Protein AF-A0A957PCL9-F1 (afdb_monomer)

Solvent-accessible surface area (backbone atoms only — not comparable to full-atom values): 5813 Å² total; per-residue (Å²): 130,85,87,67,54,78,90,75,46,53,72,47,80,45,69,48,91,94,44,74,61,41,31,45,34,40,31,52,31,69,71,55,43,62,54,46,64,74,77,41,70,70,79,46,78,55,100,72,34,40,29,34,71,42,48,45,90,78,59,77,87,73,71,85,67,52,73,69,52,49,54,48,51,54,54,50,51,54,50,52,52,49,48,67,72,56,68,85,74,83,87,77,136

Structure (mmCIF, N/CA/C/O backbone):
data_AF-A0A957PCL9-F1
#
_entry.id   AF-A0A957PCL9-F1
#
loop_
_atom_site.group_PDB
_atom_site.id
_atom_site.type_symbol
_atom_site.label_atom_id
_atom_site.label_alt_id
_atom_site.label_comp_id
_atom_site.label_asym_id
_atom_site.label_entity_id
_atom_site.label_seq_id
_atom_site.pdbx_PDB_ins_code
_atom_site.Cartn_x
_atom_site.Cartn_y
_atom_site.Cartn_z
_atom_site.occupancy
_atom_site.B_iso_or_equiv
_atom_site.auth_seq_id
_atom_site.auth_comp_id
_atom_site.auth_asym_id
_atom_site.auth_atom_id
_atom_site.pdbx_PDB_model_num
ATOM 1 N N . MET A 1 1 ? -8.514 10.572 16.989 1.00 47.91 1 MET A N 1
ATOM 2 C CA . MET A 1 1 ? -7.469 10.464 15.951 1.00 47.91 1 MET A CA 1
ATOM 3 C C . MET A 1 1 ? -6.318 9.754 16.644 1.00 47.91 1 MET A C 1
ATOM 5 O O . MET A 1 1 ? -5.936 10.230 17.701 1.00 47.91 1 MET A O 1
ATOM 9 N N . ASN A 1 2 ? -5.902 8.565 16.197 1.00 56.97 2 ASN A N 1
ATOM 10 C CA . ASN A 1 2 ? -4.813 7.844 16.868 1.00 56.97 2 ASN A CA 1
ATOM 11 C C . ASN A 1 2 ? -3.500 8.600 16.619 1.00 56.97 2 ASN A C 1
ATOM 13 O O . ASN A 1 2 ? -3.033 8.655 15.480 1.00 56.97 2 ASN A O 1
ATOM 17 N N . ASP A 1 3 ? -2.936 9.188 17.672 1.00 70.31 3 ASP A N 1
ATOM 18 C CA . ASP A 1 3 ? -1.689 9.967 17.655 1.00 70.31 3 ASP A CA 1
ATOM 19 C C . ASP A 1 3 ? -0.449 9.058 17.604 1.00 70.31 3 ASP A C 1
ATOM 21 O O . ASP A 1 3 ? 0.478 9.190 18.396 1.00 70.31 3 ASP A O 1
ATOM 25 N N . LEU A 1 4 ? -0.429 8.108 16.668 1.00 75.44 4 LEU A N 1
ATOM 26 C CA . LEU A 1 4 ? 0.765 7.309 16.396 1.00 75.44 4 LEU A CA 1
ATOM 27 C C . LEU A 1 4 ? 1.794 8.167 15.660 1.00 75.44 4 LEU A C 1
ATOM 29 O O . LEU A 1 4 ? 1.461 8.818 14.655 1.00 75.44 4 LEU A O 1
ATOM 33 N N . ALA A 1 5 ? 3.041 8.122 16.120 1.00 80.94 5 ALA A N 1
ATOM 34 C CA . ALA A 1 5 ? 4.179 8.660 15.396 1.00 80.94 5 ALA A CA 1
ATOM 35 C C . ALA A 1 5 ? 4.358 7.912 14.068 1.00 80.94 5 ALA A C 1
ATOM 37 O O . ALA A 1 5 ? 3.981 6.753 13.920 1.00 80.94 5 ALA A O 1
ATOM 38 N N . VAL A 1 6 ? 4.970 8.562 13.074 1.00 77.50 6 VAL A N 1
ATOM 39 C CA . VAL A 1 6 ? 5.177 7.950 11.745 1.00 77.50 6 VAL A CA 1
ATOM 40 C C . VAL A 1 6 ? 5.981 6.648 11.835 1.00 77.50 6 VAL A C 1
ATOM 42 O O . VAL A 1 6 ? 5.728 5.728 11.070 1.00 77.50 6 VAL A O 1
ATOM 45 N N . SER A 1 7 ? 6.917 6.558 12.782 1.00 80.38 7 SER A N 1
ATOM 46 C CA . SER A 1 7 ? 7.728 5.360 13.029 1.00 80.38 7 SER A CA 1
ATOM 47 C C . SER A 1 7 ? 6.949 4.179 13.606 1.00 80.38 7 SER A C 1
ATOM 49 O O . SER A 1 7 ? 7.468 3.071 13.599 1.00 80.38 7 SER A O 1
ATOM 51 N N . GLU A 1 8 ? 5.752 4.416 14.137 1.00 83.69 8 GLU A N 1
ATOM 52 C CA . GLU A 1 8 ? 4.896 3.399 14.758 1.00 83.69 8 GLU A CA 1
ATOM 53 C C . GLU A 1 8 ? 3.818 2.886 13.795 1.00 83.69 8 GLU A C 1
ATOM 55 O O . GLU A 1 8 ? 3.024 2.029 14.164 1.00 83.69 8 GLU A O 1
ATOM 60 N N . ARG A 1 9 ? 3.761 3.438 12.576 1.00 89.62 9 ARG A N 1
ATOM 61 C CA . ARG A 1 9 ? 2.794 3.057 11.545 1.00 89.62 9 ARG A CA 1
ATOM 62 C C . ARG A 1 9 ? 3.378 2.009 10.624 1.00 89.62 9 ARG A C 1
ATOM 64 O O . ARG A 1 9 ? 4.556 2.056 10.267 1.00 89.62 9 ARG A O 1
ATOM 71 N N . GLU A 1 10 ? 2.528 1.097 10.187 1.00 90.62 10 GLU A N 1
ATOM 72 C CA . GLU A 1 10 ? 2.931 -0.104 9.482 1.00 90.62 10 GLU A CA 1
ATOM 73 C C . GLU A 1 10 ? 2.108 -0.322 8.207 1.00 90.62 10 GLU A C 1
ATOM 75 O O . GLU A 1 10 ? 1.020 0.214 7.975 1.00 90.62 10 GLU A O 1
ATOM 80 N N . THR A 1 11 ? 2.686 -1.099 7.297 1.00 94.38 11 THR A N 1
ATOM 81 C CA . THR A 1 11 ? 2.001 -1.599 6.107 1.00 94.38 11 THR A CA 1
ATOM 82 C C . THR A 1 11 ? 2.393 -3.050 5.919 1.00 94.38 11 THR A C 1
ATOM 84 O O . THR A 1 11 ? 3.574 -3.365 5.777 1.00 94.38 11 THR A O 1
ATOM 87 N N . HIS A 1 12 ? 1.397 -3.927 5.911 1.00 94.06 12 HIS A N 1
ATOM 88 C CA . HIS A 1 12 ? 1.585 -5.369 5.839 1.00 94.06 12 HIS A CA 1
ATOM 89 C C . HIS A 1 12 ? 1.079 -5.873 4.500 1.00 94.06 12 HIS A C 1
ATOM 91 O O . HIS A 1 12 ? 0.014 -5.465 4.037 1.00 94.06 12 HIS A O 1
ATOM 97 N N . LEU A 1 13 ? 1.850 -6.769 3.892 1.00 93.81 13 LEU A N 1
ATOM 98 C CA . LEU A 1 13 ? 1.491 -7.456 2.663 1.00 93.81 13 LEU A CA 1
ATOM 99 C C . LEU A 1 13 ? 1.435 -8.949 2.970 1.00 93.81 13 LEU A C 1
ATOM 101 O O . LEU A 1 13 ? 2.460 -9.554 3.283 1.00 93.81 13 LEU A O 1
ATOM 105 N N . ASN A 1 14 ? 0.247 -9.531 2.859 1.00 93.25 14 ASN A N 1
ATOM 106 C CA . ASN A 1 14 ? -0.003 -10.941 3.114 1.00 93.25 14 ASN A CA 1
ATOM 107 C C . ASN A 1 14 ? -0.367 -11.647 1.805 1.00 93.25 14 ASN A C 1
ATOM 109 O O . ASN A 1 14 ? -1.259 -11.210 1.080 1.00 93.25 14 ASN A O 1
ATOM 113 N N . LEU A 1 15 ? 0.310 -12.761 1.524 1.00 92.12 15 LEU A N 1
ATOM 114 C CA . LEU A 1 15 ? -0.039 -13.685 0.447 1.00 92.12 15 LEU A CA 1
ATOM 115 C C . LEU A 1 15 ? -0.308 -15.048 1.064 1.00 92.12 15 LEU A C 1
ATOM 117 O O . LEU A 1 15 ? 0.582 -15.644 1.677 1.00 92.12 15 LEU A O 1
ATOM 121 N N . THR A 1 16 ? -1.524 -15.547 0.904 1.00 84.31 16 THR A N 1
ATOM 122 C CA . THR A 1 16 ? -1.911 -16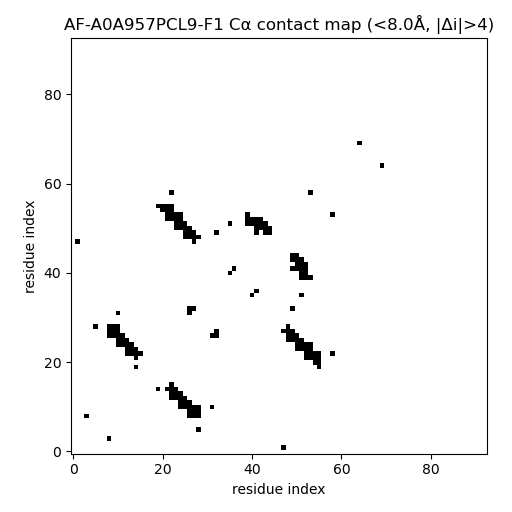.839 1.456 1.00 84.31 16 THR A CA 1
ATOM 123 C C . THR A 1 16 ? -1.597 -17.968 0.471 1.00 84.31 16 THR A C 1
ATOM 125 O O . THR A 1 16 ? -1.566 -17.797 -0.750 1.00 84.31 16 THR A O 1
ATOM 128 N N . ALA A 1 17 ? -1.280 -19.154 0.999 1.00 85.69 17 ALA A N 1
ATOM 129 C CA . ALA A 1 17 ? -0.844 -20.285 0.177 1.00 85.69 17 ALA A CA 1
ATOM 130 C C . ALA A 1 17 ? -1.974 -20.904 -0.669 1.00 85.69 17 ALA A C 1
ATOM 132 O O . ALA A 1 17 ? -1.690 -21.555 -1.678 1.00 85.69 17 ALA A O 1
ATOM 133 N N . ASP A 1 18 ? -3.223 -20.709 -0.253 1.00 88.94 18 ASP A N 1
ATOM 134 C CA . ASP A 1 18 ? -4.453 -21.121 -0.933 1.00 88.94 18 ASP A CA 1
ATOM 135 C C . ASP A 1 18 ? -4.782 -20.232 -2.143 1.00 88.94 18 ASP A C 1
ATOM 137 O O . ASP A 1 18 ? -5.312 -20.730 -3.133 1.00 88.94 18 ASP A O 1
ATOM 141 N N . ASN A 1 19 ? -4.394 -18.952 -2.121 1.00 84.62 19 ASN A N 1
ATOM 142 C CA . ASN A 1 19 ? -4.557 -18.035 -3.244 1.00 84.62 19 ASN A CA 1
ATOM 143 C C . ASN A 1 19 ? -3.321 -17.147 -3.460 1.00 84.62 19 ASN A C 1
ATOM 145 O O . ASN A 1 19 ? -3.231 -16.023 -2.976 1.00 84.62 19 ASN A O 1
ATOM 149 N N . ARG A 1 20 ? -2.394 -17.623 -4.300 1.00 90.06 20 ARG A N 1
ATOM 150 C CA . ARG A 1 20 ? -1.203 -16.852 -4.708 1.00 90.06 20 ARG A CA 1
ATOM 151 C C . ARG A 1 20 ? -1.484 -15.779 -5.770 1.00 90.06 20 ARG A C 1
ATOM 153 O O . ARG A 1 20 ? -0.552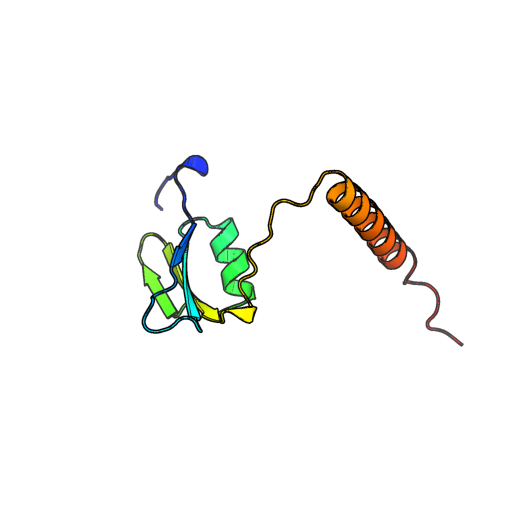 -15.117 -6.219 1.00 90.06 20 ARG A O 1
ATOM 160 N N . GLY A 1 21 ? -2.734 -15.637 -6.212 1.00 89.38 21 GLY A N 1
ATOM 161 C CA . GLY A 1 21 ? -3.128 -14.667 -7.234 1.00 89.38 21 GLY A CA 1
ATOM 162 C C . GLY A 1 21 ? -3.423 -13.273 -6.683 1.00 89.38 21 GLY A C 1
ATOM 163 O O . GLY A 1 21 ? -3.495 -12.325 -7.465 1.00 89.38 21 GLY A O 1
ATOM 164 N N . VAL A 1 22 ? -3.589 -13.135 -5.363 1.00 93.38 22 VAL A N 1
ATOM 165 C CA . VAL A 1 22 ? -4.035 -11.896 -4.718 1.00 93.38 22 VAL A CA 1
ATOM 166 C C . VAL A 1 22 ? -3.267 -11.666 -3.421 1.00 93.38 22 VAL A C 1
ATOM 168 O O . VAL A 1 22 ? -3.118 -12.574 -2.613 1.00 93.38 22 VAL A O 1
ATOM 171 N N . TRP A 1 23 ? -2.811 -10.437 -3.216 1.00 94.50 23 TRP A N 1
ATOM 172 C CA . TRP A 1 23 ? -2.244 -9.955 -1.966 1.00 94.50 23 TRP A CA 1
ATOM 173 C C . TRP A 1 23 ? -3.303 -9.210 -1.165 1.00 94.50 23 TRP A C 1
ATOM 175 O O . TRP A 1 23 ? -3.936 -8.287 -1.681 1.00 94.50 23 TRP A O 1
ATOM 185 N N . GLU A 1 24 ? -3.433 -9.553 0.111 1.00 95.62 24 GLU A N 1
ATOM 186 C CA . GLU A 1 24 ? -4.126 -8.710 1.076 1.00 95.62 24 GLU A CA 1
ATOM 187 C C . GLU A 1 24 ? -3.129 -7.696 1.641 1.00 95.62 24 GLU A C 1
ATOM 189 O O . GLU A 1 24 ? -2.059 -8.058 2.137 1.00 95.62 24 GLU A O 1
ATOM 194 N N . VAL A 1 25 ? -3.468 -6.413 1.550 1.00 96.56 25 VAL A N 1
ATOM 195 C CA . VAL A 1 25 ? -2.623 -5.322 2.041 1.00 96.56 25 VAL A CA 1
ATOM 196 C C . VAL A 1 25 ? -3.364 -4.574 3.131 1.00 96.56 25 VAL A C 1
ATOM 198 O O . VAL A 1 25 ? -4.458 -4.083 2.877 1.00 96.56 25 VAL A O 1
ATOM 201 N N . TYR A 1 26 ? -2.755 -4.442 4.307 1.00 97.38 26 TYR A N 1
ATOM 202 C CA . TYR A 1 26 ? -3.219 -3.572 5.390 1.00 97.38 26 TYR A CA 1
ATOM 203 C C . TYR A 1 26 ? -2.282 -2.376 5.539 1.00 97.38 26 TYR A C 1
ATOM 205 O O . TYR A 1 26 ? -1.066 -2.532 5.426 1.00 97.38 26 TYR A O 1
ATOM 213 N N . SER A 1 27 ? -2.827 -1.194 5.823 1.00 97.06 27 SER A N 1
ATOM 214 C CA . SER A 1 27 ? -2.025 -0.018 6.168 1.00 97.06 27 SER A CA 1
ATOM 215 C C . SER A 1 27 ? -2.762 0.915 7.127 1.00 97.06 27 SER A C 1
ATOM 217 O O . SER A 1 27 ? -3.949 1.200 6.927 1.00 97.06 27 SER A O 1
ATOM 219 N N . ASP A 1 28 ? -2.040 1.426 8.124 1.00 95.50 28 ASP A N 1
ATOM 220 C CA . ASP A 1 28 ? -2.444 2.557 8.973 1.00 95.50 28 ASP A CA 1
ATOM 221 C C . ASP A 1 28 ? -1.612 3.831 8.718 1.00 95.50 28 ASP A C 1
ATOM 223 O O . ASP A 1 28 ? -1.888 4.886 9.296 1.00 95.50 28 ASP A O 1
ATOM 227 N N . ASP A 1 29 ? -0.648 3.785 7.789 1.00 94.75 29 ASP A N 1
ATOM 228 C CA . ASP A 1 29 ? 0.099 4.955 7.327 1.00 94.75 29 ASP A CA 1
ATOM 229 C C . ASP A 1 29 ? -0.736 5.785 6.328 1.00 94.75 29 ASP A C 1
ATOM 231 O O . ASP A 1 29 ? -0.977 5.342 5.201 1.00 94.75 29 ASP A O 1
ATOM 235 N N . PRO A 1 30 ? -1.110 7.042 6.646 1.00 92.44 30 PRO A N 1
ATOM 236 C CA . PRO A 1 30 ? -1.850 7.924 5.746 1.00 92.44 30 PRO A CA 1
ATOM 237 C C . PRO A 1 30 ? -1.188 8.155 4.388 1.00 92.44 30 PRO A C 1
ATOM 239 O O . PRO A 1 30 ? -1.890 8.419 3.409 1.00 92.44 30 PRO A O 1
ATOM 242 N N . VAL A 1 31 ? 0.145 8.099 4.292 1.00 93.19 31 VAL A N 1
ATOM 243 C CA . VAL A 1 31 ? 0.842 8.240 3.006 1.00 93.19 31 VAL A CA 1
ATOM 244 C C . VAL A 1 31 ? 0.589 7.018 2.133 1.00 93.19 31 VAL A C 1
ATOM 246 O O . VAL A 1 31 ? 0.294 7.174 0.944 1.00 93.19 31 VAL A O 1
ATOM 249 N N . MET A 1 32 ? 0.679 5.820 2.705 1.00 94.88 32 MET A N 1
ATOM 250 C CA . MET A 1 32 ? 0.397 4.574 2.000 1.00 94.88 32 MET A CA 1
ATOM 251 C C . MET A 1 32 ? -1.090 4.413 1.699 1.00 94.88 32 MET A C 1
ATOM 253 O O . MET A 1 32 ? -1.414 4.117 0.551 1.00 94.88 32 MET A O 1
ATOM 257 N N . ILE A 1 33 ? -1.986 4.742 2.637 1.00 95.50 33 ILE A N 1
ATOM 258 C CA . ILE A 1 33 ? -3.441 4.783 2.414 1.00 95.50 33 ILE A CA 1
ATOM 259 C C . ILE A 1 33 ? -3.763 5.627 1.171 1.00 95.50 33 ILE A C 1
ATOM 261 O O . ILE A 1 33 ? -4.381 5.140 0.231 1.00 95.50 33 ILE A O 1
ATOM 265 N N . ARG A 1 34 ? -3.242 6.860 1.084 1.00 95.06 34 ARG A N 1
ATOM 266 C CA . ARG A 1 34 ? -3.465 7.745 -0.079 1.00 95.06 34 ARG A CA 1
ATOM 267 C C . ARG A 1 34 ? -2.912 7.201 -1.396 1.00 95.06 34 ARG A C 1
ATOM 269 O O . ARG A 1 34 ? -3.351 7.641 -2.457 1.00 95.06 34 ARG A O 1
ATOM 276 N N . LYS A 1 35 ? -1.887 6.348 -1.363 1.00 94.94 35 LYS A N 1
ATOM 277 C CA . LYS A 1 35 ? -1.337 5.709 -2.568 1.00 94.94 35 LYS A CA 1
ATOM 278 C C . LYS A 1 35 ? -2.175 4.503 -2.974 1.00 94.94 35 LYS A C 1
ATOM 280 O O . LYS A 1 35 ? -2.441 4.346 -4.160 1.00 94.94 35 LYS A O 1
ATOM 285 N N . LEU A 1 36 ? -2.593 3.694 -2.006 1.00 95.75 36 LEU A N 1
ATOM 286 C CA . LEU A 1 36 ? -3.408 2.502 -2.219 1.00 95.75 36 LEU A CA 1
ATOM 287 C C . LEU A 1 36 ? -4.806 2.879 -2.722 1.00 95.75 36 LEU A C 1
ATOM 289 O O . LEU A 1 36 ? -5.231 2.350 -3.744 1.00 95.75 36 LEU A O 1
ATOM 293 N N . ASP A 1 37 ? -5.426 3.906 -2.135 1.00 95.88 37 ASP A N 1
ATOM 294 C CA . ASP A 1 37 ? -6.721 4.455 -2.572 1.00 95.88 37 ASP A CA 1
ATOM 295 C C . ASP A 1 37 ? -6.718 4.966 -4.028 1.00 95.88 37 ASP A C 1
ATOM 297 O O . ASP A 1 37 ? -7.774 5.128 -4.632 1.00 95.88 37 ASP A O 1
ATOM 301 N N . LYS A 1 38 ? -5.545 5.223 -4.627 1.00 94.56 38 LYS A N 1
ATOM 302 C CA . LYS A 1 38 ? -5.434 5.622 -6.044 1.00 94.56 38 LYS A CA 1
ATOM 303 C C . LYS A 1 38 ? -5.403 4.447 -7.015 1.00 94.56 38 LYS A C 1
ATOM 305 O O . LYS A 1 38 ? -5.619 4.663 -8.204 1.00 94.56 38 LYS A O 1
ATOM 310 N N . ILE A 1 39 ? -5.051 3.252 -6.546 1.00 91.31 39 ILE A N 1
ATOM 311 C CA . ILE A 1 39 ? -4.816 2.083 -7.406 1.00 91.31 39 ILE A CA 1
ATOM 312 C C . ILE A 1 39 ? -5.802 0.944 -7.145 1.00 91.31 39 ILE A C 1
ATOM 314 O O . ILE A 1 39 ? -5.943 0.069 -7.995 1.00 91.31 39 ILE A O 1
ATOM 318 N N . ALA A 1 40 ? -6.474 0.948 -5.994 1.00 92.88 40 ALA A N 1
ATOM 319 C CA . ALA A 1 40 ? -7.442 -0.062 -5.608 1.00 92.88 40 ALA A CA 1
ATOM 320 C C . ALA A 1 40 ? -8.498 0.518 -4.661 1.00 92.88 40 ALA A C 1
ATOM 322 O O . ALA A 1 40 ? -8.248 1.465 -3.916 1.00 92.88 40 ALA A O 1
ATOM 323 N N . GLN A 1 41 ? -9.675 -0.101 -4.657 1.00 94.75 41 GLN A N 1
ATOM 324 C CA . GLN A 1 41 ? -10.722 0.196 -3.688 1.00 94.75 41 GLN A CA 1
ATOM 325 C C . GLN A 1 41 ? -10.505 -0.641 -2.422 1.00 94.75 41 GLN A C 1
ATOM 327 O O . GLN A 1 41 ? -10.260 -1.847 -2.506 1.00 94.75 41 GLN A O 1
ATOM 332 N N . ALA A 1 42 ? -10.587 -0.007 -1.251 1.00 96.38 42 ALA A N 1
ATOM 333 C CA . ALA A 1 42 ? -10.542 -0.728 0.015 1.00 96.38 42 ALA A CA 1
ATOM 334 C C . ALA A 1 42 ? -11.762 -1.652 0.130 1.00 96.38 42 ALA A C 1
ATOM 336 O O . ALA A 1 42 ? -12.890 -1.239 -0.142 1.00 96.38 42 ALA A O 1
ATOM 337 N N . HIS A 1 43 ? -11.540 -2.899 0.539 1.00 95.62 43 HIS A N 1
ATOM 338 C CA . HIS A 1 43 ? -12.619 -3.874 0.734 1.00 95.62 43 HIS A CA 1
ATOM 339 C C . HIS A 1 43 ? -13.048 -3.974 2.203 1.00 95.62 43 HIS A C 1
ATOM 341 O O . HIS A 1 43 ? -14.121 -4.495 2.503 1.00 95.62 43 HIS A O 1
ATOM 347 N N . ARG A 1 44 ? -12.212 -3.479 3.124 1.00 96.19 44 ARG A N 1
ATOM 348 C CA . ARG A 1 44 ? -12.490 -3.431 4.558 1.00 96.19 44 ARG A CA 1
ATOM 349 C C . ARG A 1 44 ? -11.775 -2.242 5.191 1.00 96.19 44 ARG A C 1
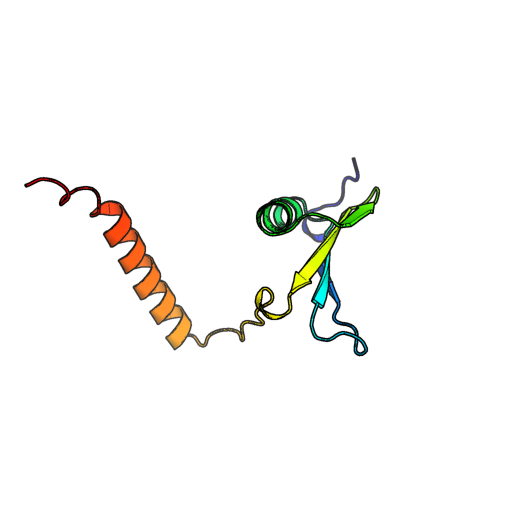ATOM 351 O O . ARG A 1 44 ? -10.599 -2.006 4.931 1.00 96.19 44 ARG A O 1
ATOM 358 N N . GLU A 1 45 ? -12.476 -1.526 6.061 1.00 96.12 45 GLU A N 1
ATOM 359 C CA . GLU A 1 45 ? -11.922 -0.436 6.866 1.00 96.12 45 GLU A CA 1
ATOM 360 C C . GLU A 1 45 ? -12.050 -0.778 8.355 1.00 96.12 45 GLU A C 1
ATOM 362 O O . GLU A 1 45 ? -13.002 -1.438 8.778 1.00 96.12 45 GLU A O 1
ATOM 367 N N . THR A 1 46 ? -11.076 -0.357 9.154 1.00 93.75 46 THR A N 1
ATOM 368 C CA . THR A 1 46 ? -11.083 -0.476 10.615 1.00 93.75 46 THR A CA 1
ATOM 369 C C . THR A 1 46 ? -10.872 0.904 11.237 1.00 93.75 46 THR A C 1
ATOM 371 O O . THR A 1 46 ? -10.458 1.837 10.548 1.00 93.75 46 THR A O 1
ATOM 374 N N . PRO A 1 47 ? -11.102 1.074 12.552 1.00 90.62 47 PRO A N 1
ATOM 375 C CA . PRO A 1 47 ? -10.769 2.330 13.226 1.00 90.62 47 PRO A CA 1
ATOM 376 C C . PRO A 1 47 ? -9.282 2.711 13.136 1.00 90.62 47 PRO A C 1
ATOM 378 O O . PRO A 1 47 ? -8.940 3.871 13.358 1.00 90.62 47 PRO A O 1
ATOM 381 N N . THR A 1 48 ? -8.403 1.744 12.848 1.00 88.19 48 THR A N 1
ATOM 382 C CA . THR A 1 48 ? -6.946 1.924 12.819 1.00 88.19 48 THR A CA 1
ATOM 383 C C . THR A 1 48 ? -6.378 2.055 11.412 1.00 88.19 48 THR A C 1
ATOM 385 O O . THR A 1 48 ? -5.375 2.736 11.248 1.00 88.19 48 THR A O 1
ATOM 388 N N . GLY A 1 49 ? -7.005 1.466 10.392 1.00 94.62 49 GLY A N 1
ATOM 389 C CA . GLY A 1 49 ? -6.462 1.457 9.038 1.00 94.62 49 GLY A CA 1
ATOM 390 C C . GLY A 1 49 ? -7.427 0.876 8.012 1.00 94.62 49 GLY A C 1
ATOM 391 O O . GLY A 1 49 ? -8.636 0.786 8.235 1.00 94.62 49 GLY A O 1
ATOM 392 N N . 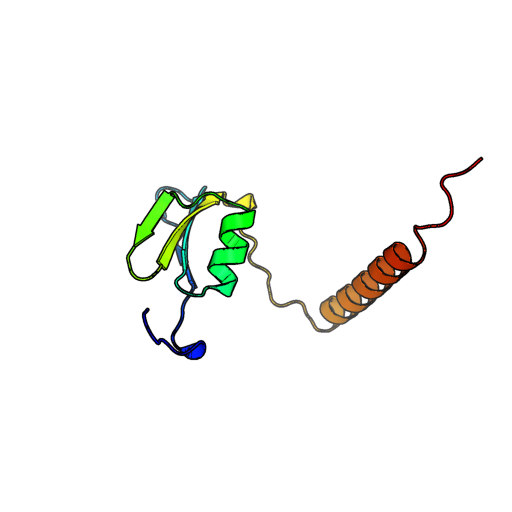LYS A 1 50 ? -6.897 0.491 6.854 1.00 97.62 50 LYS A N 1
ATOM 393 C CA . LYS A 1 50 ? -7.694 -0.048 5.747 1.00 97.62 50 LYS A CA 1
ATOM 394 C C . LYS A 1 50 ? -7.026 -1.255 5.111 1.00 97.62 50 LYS A C 1
ATOM 396 O O . LYS A 1 50 ? -5.816 -1.437 5.230 1.00 97.62 50 LYS A O 1
ATOM 401 N N . TYR A 1 51 ? -7.842 -2.056 4.438 1.00 97.75 51 TYR A N 1
ATOM 402 C CA . TYR A 1 51 ? -7.436 -3.266 3.747 1.00 97.75 51 TYR A CA 1
ATOM 403 C C . TYR A 1 51 ? -7.811 -3.201 2.265 1.00 97.75 51 TYR A C 1
ATOM 405 O O . TYR A 1 51 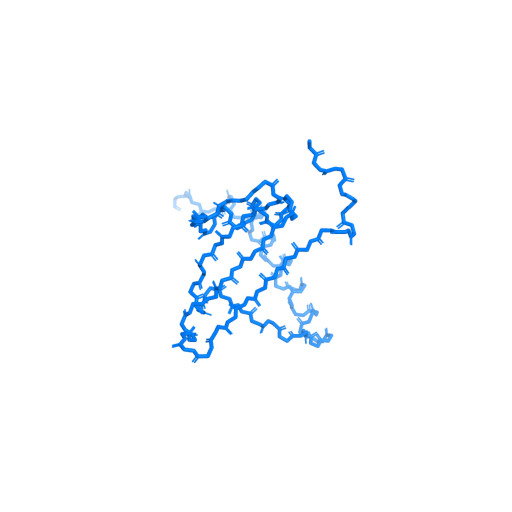? -8.944 -2.866 1.902 1.00 97.75 51 TYR A O 1
ATOM 413 N N . TRP A 1 52 ? -6.881 -3.606 1.405 1.00 97.38 52 TRP A N 1
ATOM 414 C CA . TRP A 1 52 ? -7.053 -3.720 -0.043 1.00 97.38 52 TRP A CA 1
ATOM 415 C C . TRP A 1 52 ? -6.714 -5.132 -0.505 1.00 97.38 52 TRP A C 1
ATOM 417 O O . TRP A 1 52 ? -5.927 -5.831 0.129 1.00 97.38 52 TRP A O 1
ATOM 427 N N . MET A 1 53 ? -7.303 -5.521 -1.632 1.00 95.19 53 MET A N 1
ATOM 428 C CA . MET A 1 53 ? -6.913 -6.713 -2.377 1.00 95.19 53 MET A CA 1
ATOM 429 C C . MET A 1 53 ? -6.209 -6.246 -3.648 1.00 95.19 53 MET A C 1
ATOM 431 O O . MET A 1 53 ? -6.807 -5.522 -4.444 1.00 95.19 53 MET A O 1
ATOM 435 N N . LEU A 1 54 ? -4.945 -6.625 -3.821 1.00 93.75 54 LEU A N 1
ATOM 436 C CA . LEU A 1 54 ? -4.159 -6.324 -5.017 1.00 93.75 54 LEU A CA 1
ATOM 437 C C . LEU A 1 54 ? -3.884 -7.613 -5.776 1.00 93.75 54 LEU A C 1
ATOM 439 O O . LEU A 1 54 ? -3.526 -8.622 -5.172 1.00 93.75 54 LEU A O 1
ATOM 443 N N . SER A 1 55 ? -4.002 -7.598 -7.096 1.00 91.06 55 SER A N 1
ATOM 444 C CA . SER A 1 55 ? -3.611 -8.760 -7.888 1.00 91.06 55 SER A CA 1
ATOM 445 C C . SER A 1 55 ? -2.087 -8.939 -7.865 1.00 91.06 55 SER A C 1
ATOM 447 O O . SER A 1 55 ? -1.321 -7.984 -7.709 1.00 91.06 55 SER A O 1
ATOM 449 N N . ALA A 1 56 ? -1.614 -10.181 -7.981 1.00 86.88 56 ALA A N 1
ATOM 450 C CA . ALA A 1 56 ? -0.188 -10.497 -7.854 1.00 86.88 56 ALA A CA 1
ATOM 451 C C . ALA A 1 56 ? 0.703 -9.778 -8.885 1.00 86.88 56 ALA A C 1
ATOM 453 O O . ALA A 1 56 ? 1.873 -9.528 -8.615 1.00 86.88 56 ALA A O 1
ATOM 454 N N . ASP A 1 57 ? 0.165 -9.395 -10.041 1.00 85.38 57 ASP A N 1
ATOM 455 C CA . ASP A 1 57 ? 0.850 -8.606 -11.071 1.00 85.38 57 ASP A CA 1
ATOM 456 C C . ASP A 1 57 ? 1.011 -7.116 -10.707 1.00 85.38 57 ASP A C 1
ATOM 458 O O . ASP A 1 57 ? 1.927 -6.453 -11.212 1.00 85.38 57 ASP A O 1
ATOM 462 N N . GLN A 1 58 ? 0.177 -6.594 -9.802 1.00 84.56 58 GLN A N 1
ATOM 463 C CA . GLN A 1 58 ? 0.300 -5.238 -9.255 1.00 84.56 58 GLN A CA 1
ATOM 464 C C . GLN A 1 58 ? 1.389 -5.141 -8.177 1.00 84.56 58 GLN A C 1
ATOM 466 O O . GLN A 1 58 ? 1.940 -4.059 -7.956 1.00 84.56 58 GLN A O 1
ATOM 471 N N . VAL A 1 59 ? 1.739 -6.255 -7.526 1.00 84.88 59 VAL A N 1
ATOM 472 C CA . VAL A 1 59 ? 2.758 -6.303 -6.470 1.00 84.88 59 VAL A CA 1
ATOM 473 C C . VAL A 1 59 ? 4.083 -6.788 -7.045 1.00 84.88 59 VAL A C 1
ATOM 475 O O . VAL A 1 59 ? 4.256 -7.949 -7.401 1.00 84.88 59 VAL A O 1
ATOM 478 N N . ARG A 1 60 ? 5.068 -5.889 -7.112 1.00 81.38 60 ARG A N 1
ATOM 479 C CA . ARG A 1 60 ? 6.418 -6.223 -7.578 1.00 81.38 60 ARG A CA 1
ATOM 480 C C . ARG A 1 60 ? 7.407 -6.181 -6.428 1.00 81.38 60 ARG A C 1
ATOM 482 O O . ARG A 1 60 ? 7.672 -5.119 -5.868 1.00 81.38 60 ARG A O 1
ATOM 489 N N . PHE A 1 61 ? 8.017 -7.325 -6.141 1.00 72.81 61 PHE A N 1
ATOM 490 C CA . PHE A 1 61 ? 9.196 -7.384 -5.287 1.00 72.81 61 PHE A CA 1
ATOM 491 C C . PHE A 1 61 ? 10.392 -6.884 -6.082 1.00 72.81 61 PHE A C 1
ATOM 493 O O . PHE A 1 61 ? 10.956 -7.590 -6.918 1.00 72.81 61 PHE A O 1
ATOM 500 N N . TYR A 1 62 ? 10.774 -5.635 -5.844 1.00 69.19 62 TYR A N 1
ATOM 501 C CA . TYR A 1 62 ? 12.058 -5.159 -6.323 1.00 69.19 62 TYR A CA 1
ATOM 502 C C . TYR A 1 62 ? 13.144 -5.808 -5.476 1.00 69.19 62 TYR A C 1
ATOM 504 O O . TYR A 1 62 ? 13.220 -5.566 -4.271 1.00 69.19 62 TYR A O 1
ATOM 512 N N . ARG A 1 63 ? 14.038 -6.580 -6.107 1.00 72.44 63 ARG A N 1
ATOM 513 C CA . ARG A 1 63 ? 15.361 -6.734 -5.501 1.00 72.44 63 ARG A CA 1
ATOM 514 C C . ARG A 1 63 ? 15.984 -5.348 -5.420 1.00 72.44 63 ARG A C 1
ATOM 516 O O . ARG A 1 63 ? 15.802 -4.540 -6.336 1.00 72.44 63 ARG A O 1
ATOM 523 N N . LEU A 1 64 ? 16.732 -5.085 -4.353 1.00 67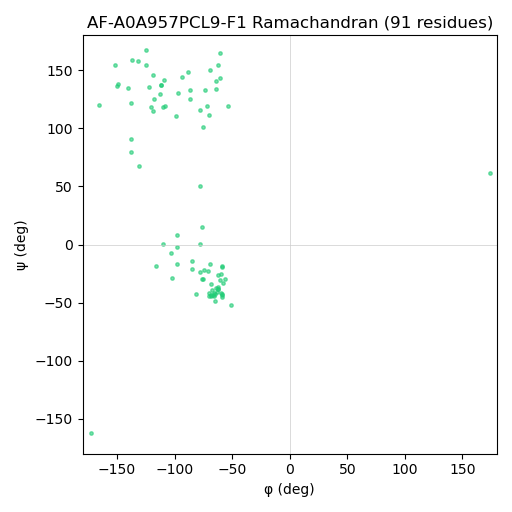.31 64 LEU A N 1
ATOM 524 C CA . LEU A 1 64 ? 17.535 -3.873 -4.278 1.00 67.31 64 LEU A CA 1
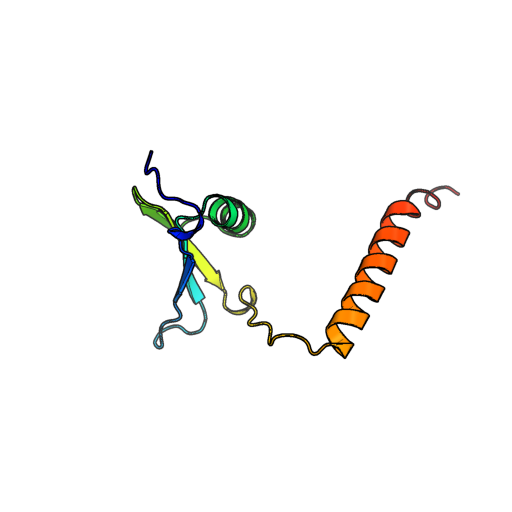ATOM 525 C C . LEU A 1 64 ? 18.420 -3.813 -5.535 1.00 67.31 64 LEU A C 1
ATOM 527 O O . LEU A 1 64 ? 19.190 -4.750 -5.784 1.00 67.31 64 LEU A O 1
ATOM 531 N N . PRO A 1 65 ? 18.274 -2.768 -6.367 1.00 68.19 65 PRO A N 1
ATOM 532 C CA . PRO A 1 65 ? 19.115 -2.627 -7.538 1.00 68.19 65 PRO A CA 1
ATOM 533 C C . PRO A 1 65 ? 20.555 -2.430 -7.080 1.00 68.19 65 PRO A C 1
ATOM 535 O O . PRO A 1 65 ? 20.799 -1.728 -6.090 1.00 68.19 65 PRO A O 1
ATOM 538 N N . SER A 1 66 ? 21.490 -3.042 -7.803 1.00 78.38 66 SER A N 1
ATOM 539 C CA . SER A 1 66 ? 22.917 -2.807 -7.606 1.00 78.38 66 SER A CA 1
ATOM 540 C C . SER A 1 66 ? 23.239 -1.329 -7.850 1.00 78.38 66 SER A C 1
ATOM 542 O O . SER A 1 66 ? 22.458 -0.588 -8.457 1.00 78.38 66 SER A O 1
ATOM 544 N N . ASP A 1 67 ? 24.414 -0.874 -7.422 1.00 80.19 67 ASP A N 1
ATOM 545 C CA . ASP A 1 67 ? 24.815 0.521 -7.633 1.00 80.19 67 ASP A CA 1
ATOM 546 C C . ASP A 1 67 ? 24.894 0.904 -9.121 1.00 80.19 67 ASP A C 1
ATOM 548 O O . ASP A 1 67 ? 24.573 2.039 -9.489 1.00 80.19 67 ASP A O 1
ATOM 552 N N . SER A 1 68 ? 25.217 -0.054 -10.000 1.00 77.81 68 SER A N 1
ATOM 553 C CA . SER A 1 68 ? 25.185 0.145 -11.453 1.00 77.81 68 SER A CA 1
ATOM 554 C C . SER A 1 68 ? 23.763 0.389 -11.975 1.00 77.81 68 SER A C 1
ATOM 556 O O . SER A 1 68 ? 23.538 1.342 -12.726 1.00 77.81 68 SER A O 1
ATOM 558 N N . GLU A 1 69 ? 22.784 -0.390 -11.517 1.00 73.31 69 GLU A N 1
ATOM 559 C CA . GLU A 1 69 ? 21.370 -0.237 -11.884 1.00 73.31 69 GLU A CA 1
ATOM 560 C C . GLU A 1 69 ? 20.783 1.067 -11.325 1.00 73.31 69 GLU A C 1
ATOM 562 O O . GLU A 1 69 ? 20.069 1.792 -12.020 1.00 73.31 69 GLU A O 1
ATOM 567 N N . ARG A 1 70 ? 21.150 1.443 -10.092 1.00 77.94 70 ARG A N 1
ATOM 568 C CA . ARG A 1 70 ? 20.776 2.734 -9.487 1.00 77.94 70 ARG A CA 1
ATOM 569 C C . ARG A 1 70 ? 21.276 3.916 -10.318 1.00 77.94 70 ARG A C 1
ATOM 571 O O . ARG A 1 70 ? 20.529 4.873 -10.553 1.00 77.94 70 ARG A O 1
ATOM 578 N N . ALA A 1 71 ? 22.520 3.860 -10.794 1.00 81.69 71 ALA A N 1
ATOM 579 C CA . ALA A 1 71 ? 23.082 4.894 -11.659 1.00 81.69 71 ALA A CA 1
ATOM 580 C C . ALA A 1 71 ? 22.335 4.986 -13.001 1.00 81.69 71 ALA A C 1
ATOM 582 O O . ALA A 1 71 ? 22.105 6.092 -13.511 1.00 81.69 71 ALA A O 1
ATOM 583 N N . GLU A 1 72 ? 21.916 3.850 -13.558 1.00 77.19 72 GLU A N 1
ATOM 584 C CA . GLU A 1 72 ? 21.144 3.788 -14.796 1.00 77.19 72 GLU A CA 1
ATOM 585 C C . GLU A 1 72 ? 19.731 4.360 -14.632 1.00 77.19 72 GLU A C 1
ATOM 587 O O . GLU A 1 72 ? 19.317 5.207 -15.432 1.00 77.19 72 GLU A O 1
ATOM 592 N N . TYR A 1 73 ? 19.029 4.022 -13.548 1.00 76.69 73 TYR A N 1
ATOM 593 C CA . TYR A 1 73 ? 17.729 4.616 -13.229 1.00 76.69 73 TYR A CA 1
ATOM 594 C C . TYR A 1 73 ? 17.823 6.131 -13.063 1.00 76.69 73 TYR A C 1
ATOM 596 O O . TYR A 1 73 ? 17.007 6.862 -13.625 1.00 76.69 73 TYR A O 1
ATOM 604 N N . LYS A 1 74 ? 18.874 6.635 -12.404 1.00 82.50 74 LYS A N 1
ATOM 605 C CA . LYS A 1 74 ? 19.124 8.081 -12.291 1.00 82.50 74 LYS A CA 1
ATOM 606 C C . LYS A 1 74 ? 19.360 8.730 -13.661 1.00 82.50 74 LYS A C 1
ATOM 608 O O . LYS A 1 74 ? 18.906 9.846 -13.912 1.00 82.50 74 LYS A O 1
ATOM 613 N N . LYS A 1 75 ? 20.056 8.055 -14.586 1.00 83.00 75 LYS A N 1
ATOM 614 C CA . LYS A 1 75 ? 20.212 8.518 -15.981 1.00 83.00 75 LYS A CA 1
ATOM 615 C C . LYS A 1 75 ? 18.875 8.512 -16.732 1.00 83.00 75 LYS A C 1
ATOM 617 O O . LYS A 1 75 ? 18.598 9.465 -17.457 1.00 83.00 75 LYS A O 1
ATOM 622 N N . ARG A 1 76 ? 18.044 7.480 -16.565 1.00 75.25 76 ARG A N 1
ATOM 623 C CA . ARG A 1 76 ? 16.727 7.367 -17.215 1.00 75.25 76 ARG A CA 1
ATOM 624 C C . ARG A 1 76 ? 15.734 8.404 -16.687 1.00 75.25 76 ARG A C 1
ATOM 626 O O . ARG A 1 76 ? 15.099 9.070 -17.496 1.00 75.25 76 ARG A O 1
ATOM 633 N N . GLY A 1 77 ? 15.689 8.626 -15.373 1.00 77.19 77 GLY A N 1
ATOM 634 C CA . GLY A 1 77 ? 14.872 9.668 -14.743 1.00 77.19 77 GLY A CA 1
ATOM 635 C C . GLY A 1 77 ? 15.223 11.071 -15.240 1.00 77.19 77 GLY A C 1
ATOM 636 O O . GLY A 1 77 ? 14.340 11.811 -15.654 1.00 77.19 77 GLY A O 1
ATOM 637 N N . ARG A 1 78 ? 16.519 11.408 -15.331 1.00 81.50 78 ARG A N 1
ATOM 638 C CA . ARG A 1 78 ? 16.963 12.692 -15.913 1.00 81.50 78 ARG A CA 1
ATOM 639 C C . ARG A 1 78 ? 16.576 12.854 -17.382 1.00 81.50 78 ARG A C 1
ATOM 641 O O . ARG A 1 78 ? 16.255 13.959 -17.800 1.00 81.50 78 ARG A O 1
ATOM 648 N N . ARG A 1 79 ? 16.610 11.774 -18.171 1.00 74.94 79 ARG A N 1
ATOM 649 C CA . ARG A 1 79 ? 16.147 11.801 -19.568 1.00 74.94 79 ARG A CA 1
ATOM 650 C C . ARG A 1 79 ? 14.647 12.065 -19.641 1.00 74.94 79 ARG A C 1
ATOM 652 O O . ARG A 1 79 ? 14.248 12.972 -20.354 1.00 74.94 79 ARG A O 1
ATOM 659 N N . LEU A 1 80 ? 13.844 11.338 -18.866 1.00 71.81 80 LEU A N 1
ATOM 660 C CA . LEU A 1 80 ? 12.393 11.536 -18.796 1.00 71.81 80 LEU A CA 1
ATOM 661 C C . LEU A 1 80 ? 12.024 12.955 -18.351 1.00 71.81 80 LEU A C 1
ATOM 663 O O . LEU A 1 80 ? 11.174 13.577 -18.972 1.00 71.81 80 LEU A O 1
ATOM 667 N N . GLN A 1 81 ? 12.716 13.495 -17.347 1.00 73.38 81 GLN A N 1
ATOM 668 C CA . GLN A 1 81 ? 12.505 14.865 -16.883 1.00 73.38 81 GLN A CA 1
ATOM 669 C C . GLN A 1 81 ? 12.834 15.900 -17.970 1.00 73.38 81 GLN A C 1
ATOM 671 O O . GLN A 1 81 ? 12.073 16.841 -18.161 1.00 73.38 81 GLN A O 1
ATOM 676 N N . ARG A 1 82 ? 13.913 15.700 -18.742 1.00 70.81 82 ARG A N 1
ATOM 677 C CA . ARG A 1 82 ? 14.218 16.548 -19.907 1.00 70.81 82 ARG A CA 1
ATOM 678 C C . ARG A 1 82 ? 13.167 16.423 -21.005 1.00 70.81 82 ARG A C 1
ATOM 680 O O . ARG A 1 82 ? 12.767 17.438 -21.554 1.00 70.81 82 ARG A O 1
ATOM 687 N N . TYR A 1 83 ? 12.695 15.216 -21.313 1.00 66.50 83 TYR A N 1
ATO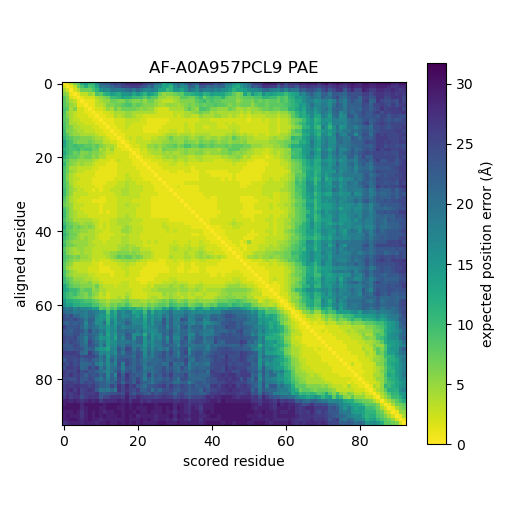M 688 C CA . TYR A 1 83 ? 11.614 15.029 -22.287 1.00 66.50 83 TYR A CA 1
ATOM 689 C C . TYR A 1 83 ? 10.317 15.710 -21.837 1.00 66.50 83 TYR A C 1
ATOM 691 O O . TYR A 1 83 ? 9.645 16.318 -22.657 1.00 66.50 83 TYR A O 1
ATOM 699 N N . GLN A 1 84 ? 9.993 15.682 -20.543 1.00 65.25 84 GLN A N 1
ATOM 700 C CA . GLN A 1 84 ? 8.838 16.398 -19.992 1.00 65.25 84 GLN A CA 1
ATOM 701 C C . GLN A 1 84 ? 9.020 17.924 -20.026 1.00 65.25 84 GLN A C 1
ATOM 703 O O . GLN A 1 84 ? 8.056 18.642 -20.258 1.00 65.25 84 GLN A O 1
ATOM 708 N N . GLN A 1 85 ? 10.247 18.422 -19.846 1.00 59.25 85 GLN A N 1
ATOM 709 C CA . GLN A 1 85 ? 10.566 19.853 -19.937 1.00 59.25 85 GLN A CA 1
ATOM 710 C C . GLN A 1 85 ? 10.627 20.372 -21.384 1.00 59.25 85 GLN A C 1
ATOM 712 O O . GLN A 1 85 ? 10.329 21.538 -21.620 1.00 59.25 85 GLN A O 1
ATOM 717 N N . HIS A 1 86 ? 10.989 19.524 -22.353 1.00 57.88 86 HIS A N 1
ATOM 718 C CA . HIS A 1 86 ? 11.129 19.893 -23.768 1.00 57.88 86 HIS A CA 1
ATOM 719 C C . HIS A 1 86 ? 9.964 19.430 -24.666 1.00 57.88 86 HIS A C 1
ATOM 721 O O . HIS A 1 86 ? 9.886 19.840 -25.819 1.00 57.88 86 HIS A O 1
ATOM 727 N N . GLY A 1 87 ? 9.028 18.626 -24.154 1.00 51.03 87 GLY A N 1
ATOM 728 C CA . GLY A 1 87 ? 7.862 18.102 -24.879 1.00 51.03 87 GLY A CA 1
ATOM 729 C C . GLY A 1 87 ? 6.714 19.094 -25.112 1.00 51.03 87 GLY A C 1
ATOM 730 O O . GLY A 1 87 ? 5.621 18.663 -25.458 1.00 51.03 87 GLY A O 1
ATOM 731 N N . VAL A 1 88 ? 6.937 20.403 -24.937 1.00 51.88 88 VAL A N 1
ATOM 732 C CA . VAL A 1 88 ? 5.965 21.471 -25.265 1.00 51.88 88 VAL A CA 1
ATOM 733 C C . VAL A 1 88 ? 6.254 22.115 -26.637 1.00 51.88 88 VAL A C 1
ATOM 735 O O . VAL A 1 88 ? 5.611 23.084 -27.016 1.00 51.88 88 VAL A O 1
ATOM 738 N N . LEU A 1 89 ? 7.178 21.581 -27.446 1.00 49.28 89 LEU A N 1
ATOM 739 C CA . LEU A 1 89 ? 7.464 22.119 -28.786 1.00 49.28 89 LEU A CA 1
ATOM 740 C C . LEU A 1 89 ? 7.658 21.010 -29.827 1.00 49.28 89 LEU A C 1
ATOM 742 O O . LEU A 1 89 ? 8.783 20.647 -30.156 1.00 49.28 89 LEU A O 1
ATOM 746 N N . SER A 1 90 ? 6.553 20.449 -30.321 1.00 45.56 90 SER A N 1
ATOM 747 C CA . SER A 1 90 ? 6.381 19.975 -31.715 1.00 45.56 90 SER A CA 1
ATOM 748 C C . SER A 1 90 ? 5.035 19.259 -31.876 1.00 45.56 90 SER A C 1
ATOM 750 O O . SER A 1 90 ? 4.947 18.080 -32.195 1.00 45.56 90 SER A O 1
ATOM 752 N N . ALA A 1 91 ? 3.956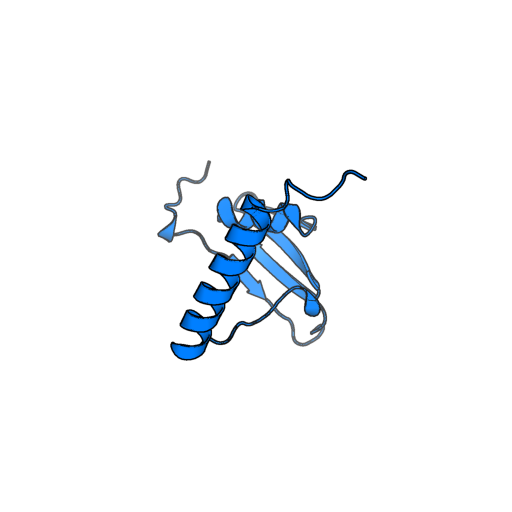 20.000 -31.642 1.00 45.78 91 ALA A N 1
ATOM 753 C CA . ALA A 1 91 ? 2.643 19.665 -32.174 1.00 45.78 91 ALA A CA 1
ATOM 754 C C . ALA A 1 91 ? 2.081 20.930 -32.822 1.00 45.78 91 ALA A C 1
ATOM 756 O O . ALA A 1 91 ? 1.182 21.555 -32.272 1.00 45.78 91 ALA A O 1
ATOM 757 N N . GLN A 1 92 ? 2.695 21.363 -33.926 1.00 37.50 92 GLN A N 1
ATOM 758 C CA . GLN A 1 92 ? 2.107 22.314 -34.868 1.00 37.50 92 GLN A CA 1
ATOM 759 C C . GLN A 1 92 ? 2.909 22.327 -36.178 1.00 37.50 92 GLN A C 1
ATOM 761 O O . GLN A 1 92 ? 4.087 22.682 -36.171 1.00 37.50 92 GLN A O 1
ATOM 766 N N . ASN A 1 93 ? 2.178 21.983 -37.245 1.00 36.94 93 ASN A N 1
ATOM 767 C CA . ASN A 1 93 ? 2.452 22.071 -38.687 1.00 36.94 93 ASN A CA 1
ATOM 768 C C . ASN A 1 93 ? 3.402 21.043 -39.305 1.00 36.94 93 ASN A C 1
ATOM 770 O O . ASN A 1 93 ? 4.635 21.181 -39.166 1.00 36.94 93 ASN A O 1
#

pLDDT: mean 81.91, std 15.11, range [36.94, 97.75]

Radius of gyration: 18.86 Å; Cα contacts (8 Å, |Δi|>4): 87; chains: 1; bounding box: 38×43×56 Å

Nearest PDB structures (foldseek):
  7ou4-assembly1_A  TM=4.995E-01  e=2.913E+00  Escherichia coli
  7bwm-assembly1_A  TM=4.113E-01  e=5.051E+00  Mycoplasmoides pneumoniae M129
  6rc9-assembly1_A  TM=3.993E-01  e=6.451E+00  Mycoplasmoides pneumoniae M129

Foldseek 3Di:
DPPDDQVRWDKDWDADPVDNQKIKIWTQRPVVLVVCVVPFDFPDADPRTTITIDTNVRDDDDDDDDPVVVVVVVVVVVVVVVCVVPVPPDDDD

Mean predicted aligned error: 12.01 Å

Secondary structure (DSSP, 8-state):
-----GGG--EEEE--SS-TTEEEEEE--HHHHHHHTTTS-EEEE-SS-EEEEEETTT---PPPPPHHHHHHHHHHHHHHHHHHHHTTS----

Sequence (93 aa):
MNDLAVSERETHLNLTADNRGVWEVYSDDPVMIRKLDKIAQAHRETPTGKYWMLSADQVRFYRLPSDSERAEYKKRGRRLQRYQQHGVLSAQN